Protein AF-A0A382JC89-F1 (afdb_monomer_lite)

Organism: NCBI:txid408172

Radius of gyration: 25.16 Å; chains: 1; bounding box: 51×49×56 Å

pLDDT: mean 79.15, std 16.81, range [54.28, 97.69]

Secondary structure (DSSP, 8-state):
--HHHHHHHHHHHHHHHHHHHHHHHHHHSS---------------SS---IIIIIHHHHHHHTTTTEETTEEGGG---SSHHHHHH--TT-S-S----

Sequence (98 aa):
MDLLQFVLLLRLFHLCLNLFPRTFITLILTGSFTSAIADDKTANDTGKVSYYTQIRPLFQAKCHGCHQPAKDKGDYIMTTFEGLLAGGESEKKAVVPG

Foldseek 3Di:
DDPVVVVVVVVVVVCVVPPVVVVVVVVVVPDPPPDDPDPLPPPDDPPDDDCPNPVLVVCVVPPCVQQDPVHRVQQAHPNDPVSLQCGGVVRDGNDDDD

InterPro domains:
  IPR011429 Cytochrome C, Planctomycete-type [PF07635] (63-98)

Structure (mmCIF, N/CA/C/O backbone):
data_AF-A0A382JC89-F1
#
_entry.id   AF-A0A382JC89-F1
#
loop_
_atom_site.group_PDB
_atom_site.id
_atom_site.type_symbol
_atom_site.label_atom_id
_atom_site.label_alt_id
_atom_site.label_comp_id
_atom_site.label_asym_id
_atom_site.label_entity_id
_atom_site.label_seq_id
_atom_site.pdbx_PDB_ins_code
_atom_site.Cartn_x
_atom_site.Cartn_y
_atom_site.Cartn_z
_atom_sit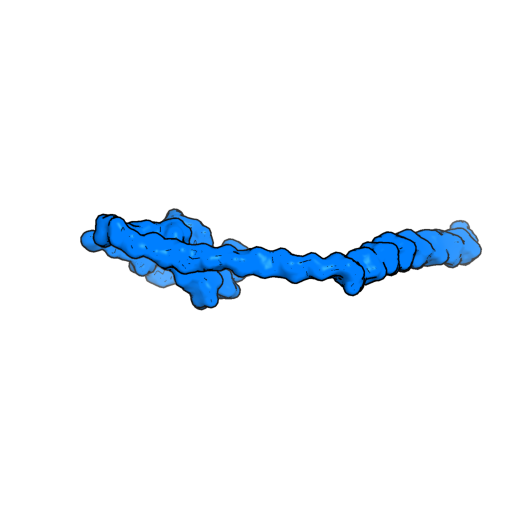e.occupancy
_atom_site.B_iso_or_equiv
_atom_site.auth_seq_id
_atom_site.auth_comp_id
_atom_site.auth_asym_id
_atom_site.auth_atom_id
_atom_site.pdbx_PDB_model_num
ATOM 1 N N . MET A 1 1 ? 31.283 28.970 -36.926 1.00 61.22 1 MET A N 1
ATOM 2 C CA . MET A 1 1 ? 30.781 28.897 -35.535 1.00 61.22 1 MET A CA 1
ATOM 3 C C . MET A 1 1 ? 32.001 28.815 -34.647 1.00 61.22 1 MET A C 1
ATOM 5 O O . MET A 1 1 ? 32.486 27.727 -34.370 1.00 61.22 1 MET A O 1
ATOM 9 N N . ASP A 1 2 ? 32.578 29.971 -34.342 1.00 72.75 2 ASP A N 1
ATOM 10 C CA . ASP A 1 2 ? 33.933 30.042 -33.805 1.00 72.75 2 ASP A CA 1
ATOM 11 C C . ASP A 1 2 ? 33.981 29.707 -32.319 1.00 72.75 2 ASP A C 1
ATOM 13 O O . ASP A 1 2 ? 33.046 29.980 -31.563 1.00 72.75 2 ASP A O 1
ATOM 17 N N . LEU A 1 3 ? 35.105 29.114 -31.917 1.00 72.75 3 LEU A N 1
ATOM 18 C CA . LEU A 1 3 ? 35.382 28.572 -30.586 1.00 72.75 3 LEU A CA 1
ATOM 19 C C . LEU A 1 3 ? 35.035 29.556 -29.452 1.00 72.75 3 LEU A C 1
ATOM 21 O O . LEU A 1 3 ? 34.602 29.150 -28.375 1.00 72.75 3 LEU A O 1
ATOM 25 N N . LEU A 1 4 ? 35.144 30.859 -29.726 1.00 74.06 4 LEU A N 1
ATOM 26 C CA . LEU A 1 4 ? 34.810 31.938 -28.802 1.00 74.06 4 LEU A CA 1
ATOM 27 C C . LEU A 1 4 ? 33.328 31.941 -28.387 1.00 74.06 4 LEU A C 1
ATOM 29 O O . LEU A 1 4 ? 33.017 32.216 -27.229 1.00 74.06 4 LEU A O 1
ATOM 33 N N . GLN A 1 5 ? 32.418 31.571 -29.292 1.00 72.75 5 GLN A N 1
ATOM 34 C CA . GLN A 1 5 ? 30.985 31.550 -29.006 1.00 72.75 5 GLN A CA 1
ATOM 35 C C . GLN A 1 5 ? 30.572 30.316 -28.183 1.00 72.75 5 GLN A C 1
ATOM 37 O O . GLN A 1 5 ? 29.663 30.383 -27.359 1.00 72.75 5 GLN A O 1
ATOM 42 N N . PHE A 1 6 ? 31.305 29.207 -28.318 1.00 75.88 6 PHE A N 1
ATOM 43 C CA . PHE A 1 6 ? 31.102 28.006 -27.502 1.00 75.88 6 PHE A CA 1
ATOM 44 C C . PHE A 1 6 ? 31.560 28.221 -26.050 1.00 75.88 6 PHE A C 1
ATOM 46 O O . PHE A 1 6 ? 30.872 2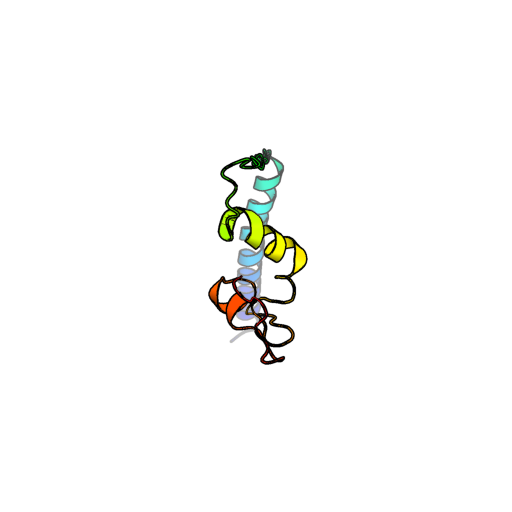7.821 -25.111 1.00 75.88 6 PHE A O 1
ATOM 53 N N . VAL A 1 7 ? 32.686 28.920 -25.847 1.00 73.75 7 VAL A N 1
ATOM 54 C CA . VAL A 1 7 ? 33.178 29.265 -24.501 1.00 73.75 7 VAL A CA 1
ATOM 55 C C . VAL A 1 7 ? 32.254 30.276 -23.813 1.00 73.75 7 VAL A C 1
ATOM 57 O O . VAL A 1 7 ? 32.021 30.155 -22.609 1.00 73.75 7 VAL A O 1
ATOM 60 N N . LEU A 1 8 ? 31.683 31.234 -24.552 1.00 72.06 8 LEU A N 1
ATOM 61 C CA . LEU A 1 8 ? 30.740 32.209 -23.996 1.00 72.06 8 LEU A CA 1
ATOM 62 C C . LEU A 1 8 ? 29.417 31.545 -23.574 1.00 72.06 8 LEU A C 1
ATOM 64 O O . LEU A 1 8 ? 28.942 31.790 -22.465 1.00 72.06 8 LEU A O 1
ATOM 68 N N . LEU A 1 9 ? 28.880 30.630 -24.388 1.00 71.56 9 LEU A N 1
ATOM 69 C CA . LEU A 1 9 ? 27.698 29.828 -24.041 1.00 71.56 9 LEU A CA 1
ATOM 70 C C . LEU A 1 9 ? 27.943 28.911 -22.833 1.00 71.56 9 LEU A C 1
ATOM 72 O O . LEU A 1 9 ? 27.096 28.835 -21.945 1.00 71.56 9 LEU A O 1
ATOM 76 N N . LEU A 1 10 ? 29.118 28.282 -22.734 1.00 69.62 10 LEU A N 1
ATOM 77 C CA . LEU A 1 10 ? 29.473 27.429 -21.595 1.00 69.62 10 LEU A CA 1
ATOM 78 C C . LEU A 1 10 ? 29.656 28.238 -20.295 1.00 69.62 10 LEU A C 1
ATOM 80 O O . LEU A 1 10 ? 29.253 27.786 -19.222 1.00 69.62 10 LEU A O 1
ATOM 84 N N . ARG A 1 11 ? 30.205 29.459 -20.385 1.00 70.56 11 ARG A N 1
ATOM 85 C CA . ARG A 1 11 ? 30.320 30.405 -19.258 1.00 70.56 11 ARG A CA 1
ATOM 86 C C . ARG A 1 11 ? 28.948 30.910 -18.796 1.00 70.56 11 ARG A C 1
ATOM 88 O O . ARG A 1 11 ? 28.730 30.993 -17.591 1.00 70.56 11 ARG A O 1
ATOM 95 N N . LEU A 1 12 ? 28.022 31.185 -19.719 1.00 64.06 12 LEU A N 1
ATOM 96 C CA . LEU A 1 12 ? 26.638 31.576 -19.411 1.00 64.06 12 LEU A CA 1
ATOM 97 C C . LEU A 1 12 ? 25.840 30.425 -18.775 1.00 64.06 12 LEU A C 1
ATOM 99 O O . LEU A 1 12 ? 25.109 30.643 -17.808 1.00 64.06 12 LEU A O 1
ATOM 103 N N . PHE A 1 13 ? 26.047 29.192 -19.243 1.00 63.38 13 PHE A N 1
ATOM 104 C CA . PHE A 1 13 ? 25.430 27.996 -18.666 1.00 63.38 13 PHE A CA 1
ATOM 105 C C . PHE A 1 13 ? 25.937 27.725 -17.238 1.00 63.38 13 PHE A C 1
ATOM 107 O O . PHE A 1 13 ? 25.141 27.489 -16.329 1.00 63.38 13 PHE A O 1
ATOM 114 N N . HIS A 1 14 ? 27.248 27.865 -16.997 1.00 64.94 14 HIS A N 1
ATOM 115 C CA . HIS A 1 14 ? 27.839 27.763 -15.654 1.00 64.94 14 HIS A CA 1
ATOM 116 C C . HIS A 1 14 ? 27.414 28.895 -14.708 1.00 64.94 14 HIS A C 1
ATOM 118 O O . HIS A 1 14 ? 27.325 28.674 -13.500 1.00 64.94 14 HIS A O 1
ATOM 124 N N . LEU A 1 15 ? 27.158 30.100 -15.228 1.00 57.62 15 LEU A N 1
ATOM 125 C CA . LEU A 1 15 ? 26.667 31.227 -14.433 1.00 57.62 15 LEU A CA 1
ATOM 126 C C . LEU A 1 15 ? 25.217 30.988 -13.975 1.00 57.62 15 LEU A C 1
ATOM 128 O O . LEU A 1 15 ? 24.887 31.269 -12.826 1.00 57.62 15 LEU A O 1
ATOM 132 N N . CYS A 1 16 ? 24.382 30.390 -14.831 1.00 56.41 16 CYS A N 1
ATOM 133 C CA . CYS A 1 16 ? 22.990 30.058 -14.520 1.00 56.41 16 CYS A CA 1
ATOM 134 C C . CYS A 1 16 ? 22.867 28.866 -13.545 1.00 56.41 16 CYS A C 1
ATOM 136 O O . CYS A 1 16 ? 22.104 28.940 -12.581 1.00 56.41 16 CYS A O 1
ATOM 138 N N . LEU A 1 17 ? 23.686 27.817 -13.716 1.00 60.59 17 LEU A N 1
ATOM 139 C CA . LEU A 1 17 ? 23.711 26.652 -12.816 1.00 60.59 17 LEU A CA 1
ATOM 140 C C . LEU A 1 17 ? 24.289 26.951 -11.422 1.00 60.59 17 LEU A C 1
ATOM 142 O O . LEU A 1 17 ? 23.941 26.257 -10.474 1.00 60.59 17 LEU A O 1
ATOM 146 N N . ASN A 1 18 ? 25.159 27.959 -11.275 1.00 57.38 18 ASN A N 1
ATOM 147 C CA . ASN A 1 18 ? 25.806 28.279 -9.992 1.00 57.38 18 ASN A CA 1
ATOM 148 C C . ASN A 1 18 ? 25.161 29.438 -9.217 1.00 57.38 18 ASN A C 1
ATOM 150 O O . ASN A 1 18 ? 25.392 29.539 -8.009 1.00 57.38 18 ASN A O 1
ATOM 154 N N . LEU A 1 19 ? 24.376 30.306 -9.868 1.00 55.47 19 LEU A N 1
ATOM 155 C CA . LEU A 1 19 ? 23.739 31.454 -9.208 1.00 55.47 19 LEU A CA 1
ATOM 156 C C . LEU A 1 19 ? 22.399 31.089 -8.543 1.00 55.47 19 LEU A C 1
ATOM 158 O O . LEU A 1 19 ? 22.087 31.624 -7.484 1.00 55.47 19 LEU A O 1
ATOM 162 N N . PHE A 1 20 ? 21.649 30.135 -9.107 1.00 54.47 20 PHE A N 1
ATOM 163 C CA . PHE A 1 20 ? 20.357 29.684 -8.568 1.00 54.47 20 PHE A CA 1
ATOM 164 C C . PHE A 1 20 ? 20.441 28.818 -7.287 1.00 54.47 20 PHE A C 1
ATOM 166 O O . PHE A 1 20 ? 19.655 29.056 -6.371 1.00 54.47 20 PHE A O 1
ATOM 173 N N . PRO A 1 21 ? 21.368 27.844 -7.141 1.00 54.91 21 PRO A N 1
ATOM 174 C CA . PRO A 1 21 ? 21.406 26.997 -5.943 1.00 54.91 21 PRO A CA 1
ATOM 175 C C . PRO A 1 21 ? 22.154 27.633 -4.760 1.00 54.91 21 PRO A C 1
ATOM 177 O O . PRO A 1 21 ? 21.862 27.311 -3.611 1.00 54.91 21 PRO A O 1
ATOM 180 N N . ARG A 1 22 ? 23.103 28.555 -4.999 1.00 54.47 22 ARG A N 1
ATOM 181 C CA . ARG A 1 22 ? 23.914 29.170 -3.926 1.00 54.47 22 ARG A CA 1
ATOM 182 C C . ARG A 1 22 ? 23.123 30.116 -3.024 1.00 54.47 22 ARG A C 1
ATOM 184 O O . ARG A 1 22 ? 23.423 30.194 -1.838 1.00 54.47 22 ARG A O 1
ATOM 191 N N . THR A 1 23 ? 22.128 30.824 -3.552 1.00 54.72 23 THR A N 1
ATOM 192 C CA . THR A 1 23 ? 21.268 31.711 -2.749 1.00 54.72 23 THR A CA 1
ATOM 193 C C . THR A 1 23 ? 20.223 30.925 -1.955 1.00 54.72 23 THR A C 1
ATOM 195 O O . THR A 1 23 ? 19.908 31.302 -0.829 1.00 54.72 23 THR A O 1
ATOM 198 N N . PHE A 1 24 ? 19.754 29.791 -2.485 1.00 57.88 24 PHE A N 1
ATOM 199 C CA . PHE A 1 24 ? 18.803 28.906 -1.806 1.00 57.88 24 PHE A CA 1
ATOM 200 C C . PHE A 1 24 ? 19.441 28.143 -0.629 1.00 57.88 24 PHE A C 1
ATOM 202 O O . PHE A 1 24 ? 18.812 27.971 0.411 1.00 57.88 24 PHE A O 1
ATOM 209 N N . ILE A 1 25 ? 20.715 27.749 -0.752 1.00 57.88 25 ILE A N 1
ATOM 210 C CA . ILE A 1 25 ? 21.460 27.033 0.302 1.00 57.88 25 ILE A CA 1
ATOM 211 C C . ILE A 1 25 ? 21.722 27.918 1.536 1.00 57.88 25 ILE A C 1
ATOM 213 O O . ILE A 1 25 ? 21.666 27.427 2.661 1.00 57.88 25 ILE A O 1
ATOM 217 N N . THR A 1 26 ? 21.947 29.224 1.363 1.00 55.28 26 THR A N 1
ATOM 218 C CA . THR A 1 26 ? 22.217 30.138 2.491 1.00 55.28 26 THR A CA 1
ATOM 219 C C . THR A 1 26 ? 20.953 30.488 3.290 1.00 55.28 26 THR A C 1
ATOM 221 O O . THR A 1 26 ? 21.045 30.766 4.482 1.00 55.28 26 THR A O 1
ATOM 224 N N . LEU A 1 27 ? 19.763 30.421 2.677 1.00 56.22 27 LEU A N 1
ATOM 225 C CA . LEU A 1 27 ? 18.482 30.699 3.345 1.00 56.22 27 LEU A CA 1
ATOM 226 C C . LEU A 1 27 ? 18.047 29.572 4.303 1.00 56.22 27 LEU A C 1
ATOM 228 O O . LEU A 1 27 ? 17.330 29.817 5.268 1.00 56.22 27 LEU A O 1
ATOM 232 N N . ILE A 1 28 ? 18.503 28.339 4.068 1.00 59.28 28 ILE A N 1
ATOM 233 C CA . ILE A 1 28 ? 18.138 27.168 4.882 1.00 59.28 28 ILE A CA 1
ATOM 234 C C . ILE A 1 28 ? 18.890 27.144 6.227 1.00 59.28 28 ILE A C 1
ATOM 236 O O . ILE A 1 28 ? 18.400 26.557 7.186 1.00 59.28 28 ILE A O 1
ATOM 240 N N . LEU A 1 29 ? 20.042 27.818 6.348 1.00 58.16 29 LEU A N 1
ATOM 241 C CA . LEU A 1 29 ? 20.883 27.743 7.553 1.00 58.16 29 LEU A CA 1
ATOM 242 C C . LEU A 1 29 ? 20.375 28.603 8.730 1.00 58.16 29 LEU A C 1
ATOM 244 O O . LEU A 1 29 ? 20.747 28.348 9.871 1.00 58.16 29 LEU A O 1
ATOM 248 N N . THR A 1 30 ? 19.524 29.602 8.480 1.00 60.69 30 THR A N 1
ATOM 249 C CA . THR A 1 30 ? 18.948 30.482 9.521 1.00 60.69 30 THR A CA 1
ATOM 250 C C . THR A 1 30 ? 17.469 30.217 9.807 1.00 60.69 30 THR A C 1
ATOM 252 O O . THR A 1 30 ? 16.915 30.780 10.751 1.00 60.69 30 THR A O 1
ATOM 255 N N . GLY A 1 31 ? 16.818 29.349 9.030 1.00 57.44 31 GLY A N 1
ATOM 256 C CA . GLY A 1 31 ? 15.447 28.923 9.279 1.00 57.44 31 GLY A CA 1
ATOM 257 C C . GLY A 1 31 ? 15.413 27.774 10.278 1.00 57.44 31 GLY A C 1
ATOM 258 O O . GLY A 1 31 ? 15.609 26.623 9.899 1.00 57.44 31 GLY A O 1
ATOM 259 N N . SER A 1 32 ? 15.142 28.066 11.550 1.00 61.16 32 SER A N 1
ATOM 260 C CA . SER A 1 32 ? 14.766 27.051 12.538 1.00 61.16 32 SER A CA 1
ATOM 261 C C . SER A 1 32 ? 13.557 26.265 12.023 1.00 61.16 32 SER A C 1
ATOM 263 O O . SER A 1 32 ? 12.421 26.730 12.102 1.00 61.16 32 SER A O 1
ATOM 265 N N . PHE A 1 33 ? 13.794 25.075 11.468 1.00 65.19 33 PHE A N 1
ATOM 266 C CA . PHE A 1 33 ? 12.740 24.125 11.132 1.00 65.19 33 PHE A CA 1
ATOM 267 C C . PHE A 1 33 ? 12.170 23.564 12.437 1.00 65.19 33 PHE A C 1
ATOM 269 O O . PHE A 1 33 ? 12.608 22.526 12.934 1.00 65.19 33 PHE A O 1
ATOM 276 N N . THR A 1 34 ? 11.189 24.255 13.015 1.00 63.47 34 THR A N 1
ATOM 277 C CA . THR A 1 34 ? 10.355 23.691 14.077 1.00 63.47 34 THR A CA 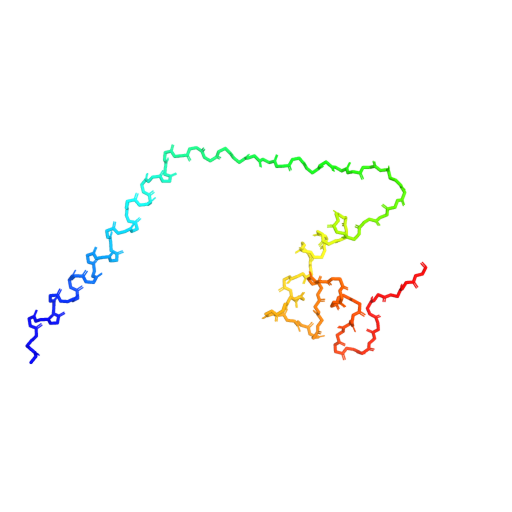1
ATOM 278 C C . THR A 1 34 ? 9.513 22.581 13.451 1.00 63.47 34 THR A C 1
ATOM 280 O O . THR A 1 34 ? 8.453 22.830 12.880 1.00 63.47 34 THR A O 1
ATOM 283 N N . SER A 1 35 ? 10.020 21.348 13.489 1.00 62.34 35 SER A N 1
ATOM 284 C CA . SER A 1 35 ? 9.253 20.171 13.087 1.00 62.34 35 SER A CA 1
ATOM 285 C C . SER A 1 35 ? 8.102 19.992 14.070 1.00 62.34 35 SER A C 1
ATOM 287 O O . SER A 1 35 ? 8.313 19.611 15.220 1.00 62.34 35 SER A O 1
ATOM 289 N N . ALA A 1 36 ? 6.881 20.280 13.627 1.00 63.34 36 ALA A N 1
ATOM 290 C CA . ALA A 1 36 ? 5.688 19.836 14.324 1.00 63.34 36 ALA A CA 1
ATOM 291 C C . ALA A 1 36 ? 5.607 18.312 14.168 1.00 63.34 36 ALA A C 1
ATOM 293 O O . ALA A 1 36 ? 5.212 17.800 13.122 1.00 63.34 36 ALA A O 1
ATOM 294 N N . ILE A 1 37 ? 6.030 17.586 15.202 1.00 64.88 37 ILE A N 1
ATOM 295 C CA . ILE A 1 37 ? 5.654 16.186 15.384 1.00 64.88 37 ILE A CA 1
ATOM 296 C C . ILE A 1 37 ? 4.128 16.146 15.506 1.00 64.88 37 ILE A C 1
ATOM 298 O O . ILE A 1 37 ? 3.557 16.628 16.482 1.00 64.88 37 ILE A O 1
ATOM 302 N N . ALA A 1 38 ? 3.460 15.647 14.468 1.00 60.03 38 ALA A N 1
ATOM 303 C CA . ALA A 1 38 ? 2.054 15.305 14.563 1.00 60.03 38 ALA A CA 1
ATOM 304 C C . ALA A 1 38 ? 1.943 14.138 15.550 1.00 60.03 38 ALA A C 1
ATOM 306 O O . ALA A 1 38 ? 2.469 13.055 15.301 1.00 60.03 38 ALA A O 1
ATOM 307 N N . ASP A 1 39 ? 1.316 14.416 16.690 1.00 54.28 39 ASP A N 1
A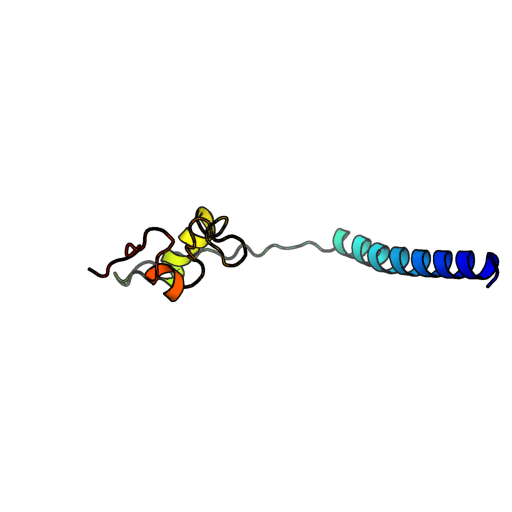TOM 308 C CA . ASP A 1 39 ? 0.880 13.433 17.673 1.00 54.28 39 ASP A CA 1
ATOM 309 C C . ASP A 1 39 ? 0.030 12.378 16.947 1.00 54.28 39 ASP A C 1
ATOM 311 O O . ASP A 1 39 ? -1.026 12.698 16.387 1.00 54.28 39 ASP A O 1
ATOM 315 N N . ASP A 1 40 ? 0.524 11.136 16.889 1.00 61.25 40 ASP A N 1
ATOM 316 C CA . ASP A 1 40 ? -0.263 9.978 16.466 1.00 61.25 40 ASP A CA 1
ATOM 317 C C . ASP A 1 40 ? -1.311 9.747 17.548 1.00 61.25 40 ASP A C 1
ATOM 319 O O . ASP A 1 40 ? -1.133 8.983 18.498 1.00 61.25 40 ASP A O 1
ATOM 323 N N . LYS A 1 41 ? -2.400 10.504 17.439 1.00 59.62 41 LYS A N 1
ATOM 324 C CA . LYS A 1 41 ? -3.556 10.351 18.294 1.00 59.62 41 LYS A CA 1
ATOM 325 C C . LYS A 1 41 ? -4.141 8.991 17.965 1.00 59.62 41 LYS A C 1
ATOM 327 O O . LYS A 1 41 ? -4.927 8.851 17.026 1.00 59.62 41 LYS A O 1
ATOM 332 N N . THR A 1 42 ? -3.721 7.988 18.731 1.00 58.03 42 THR A N 1
ATOM 333 C CA . THR A 1 42 ? -4.284 6.647 18.719 1.00 58.03 42 THR A CA 1
ATOM 334 C C . THR A 1 42 ? -5.783 6.802 18.940 1.00 58.03 42 THR A C 1
ATOM 336 O O . THR A 1 42 ? -6.248 7.042 20.054 1.00 58.03 42 THR A O 1
ATOM 339 N N . ALA A 1 43 ? -6.544 6.747 17.849 1.00 58.12 43 ALA A N 1
ATOM 340 C CA . ALA A 1 43 ? -7.991 6.717 17.885 1.00 58.12 43 ALA A CA 1
ATOM 341 C C . ALA A 1 43 ? -8.383 5.369 18.489 1.00 58.12 43 ALA A C 1
ATOM 343 O O . ALA A 1 43 ? -8.512 4.361 17.793 1.00 58.12 43 ALA A O 1
ATOM 344 N N . ASN A 1 44 ? -8.469 5.347 19.814 1.00 59.94 44 ASN A N 1
ATOM 345 C CA . ASN A 1 44 ? -9.058 4.255 20.549 1.00 59.94 44 ASN A CA 1
ATOM 346 C C . ASN A 1 44 ? -10.586 4.386 20.477 1.00 59.94 44 ASN A C 1
ATOM 348 O O . ASN A 1 44 ? -11.148 5.458 20.689 1.00 59.94 44 ASN A O 1
ATOM 352 N N . ASP A 1 45 ? -11.184 3.238 20.191 1.00 62.44 45 ASP A N 1
ATOM 353 C CA . ASP A 1 45 ? -12.547 2.821 20.482 1.00 62.44 45 ASP A CA 1
ATOM 354 C C . ASP A 1 45 ? -13.710 3.244 19.577 1.00 62.44 45 ASP A C 1
ATOM 356 O O . ASP A 1 45 ? -14.474 4.167 19.843 1.00 62.44 45 ASP A O 1
ATOM 360 N N . THR A 1 46 ? -13.927 2.436 18.538 1.00 57.66 46 THR A N 1
ATOM 361 C CA . THR A 1 46 ? -15.293 2.106 18.085 1.00 57.66 46 THR A CA 1
ATOM 362 C C . THR A 1 46 ? -15.481 0.593 17.898 1.00 57.66 46 THR A C 1
ATOM 364 O O . THR A 1 46 ? -16.396 0.165 17.200 1.00 57.66 46 THR A O 1
ATOM 367 N N . GLY A 1 47 ? -14.571 -0.245 18.413 1.00 73.31 47 GLY A N 1
ATOM 368 C CA . GLY A 1 47 ? -14.467 -1.671 18.051 1.00 73.31 47 GLY A CA 1
ATOM 369 C C . GLY A 1 47 ? -14.203 -1.964 16.558 1.00 73.31 47 GLY A C 1
ATOM 370 O O . GLY A 1 47 ? -13.872 -3.091 16.198 1.00 73.31 47 GLY A O 1
ATOM 371 N N . LYS A 1 48 ? -14.313 -0.968 15.670 1.00 83.50 48 LYS A N 1
ATOM 372 C CA . LYS A 1 48 ? -14.216 -1.122 14.221 1.00 83.50 48 LYS A CA 1
ATOM 373 C C . LYS A 1 48 ? -12.841 -0.700 13.721 1.00 83.50 48 LYS A C 1
ATOM 375 O O . LYS A 1 48 ? -12.439 0.452 13.858 1.00 83.50 48 LYS A O 1
ATOM 380 N N . VAL A 1 49 ? -12.149 -1.634 13.076 1.00 90.06 49 VAL A N 1
ATOM 381 C CA . VAL A 1 49 ? -10.861 -1.372 12.429 1.00 90.06 49 VAL A CA 1
ATOM 382 C C . VAL A 1 49 ? -11.077 -0.650 11.097 1.00 90.06 49 VAL A C 1
ATOM 384 O O . VAL A 1 49 ? -11.922 -1.035 10.284 1.00 90.06 49 VAL A O 1
ATOM 387 N N . SER A 1 50 ? -10.307 0.410 10.863 1.00 92.25 50 SER A N 1
ATOM 388 C CA . SER A 1 50 ? -10.319 1.187 9.624 1.00 92.25 50 SER A CA 1
ATOM 389 C C . SER A 1 50 ? -9.106 0.866 8.759 1.00 92.25 50 SER A C 1
ATOM 391 O O . SER A 1 50 ? -7.955 1.008 9.180 1.00 92.25 50 SER A O 1
ATOM 393 N N . TYR A 1 51 ? -9.360 0.510 7.498 1.00 93.38 51 TYR A N 1
ATOM 394 C CA . TYR A 1 51 ? -8.292 0.276 6.531 1.00 93.38 51 TYR A CA 1
ATOM 395 C C . TYR A 1 51 ? -7.381 1.501 6.365 1.00 93.38 51 TYR A C 1
ATOM 397 O O . TYR A 1 51 ? -6.161 1.378 6.378 1.00 93.38 51 TYR A O 1
ATOM 405 N N . TYR A 1 52 ? -7.954 2.698 6.242 1.00 94.50 52 TYR A N 1
ATOM 406 C CA . TYR A 1 52 ? -7.193 3.887 5.856 1.00 94.50 52 TYR A CA 1
ATOM 407 C C . TYR A 1 52 ? -6.341 4.480 6.974 1.00 94.50 52 TYR A C 1
ATOM 409 O O . TYR A 1 52 ? -5.275 5.028 6.680 1.00 94.50 52 TYR A O 1
ATOM 417 N N . THR A 1 53 ? -6.822 4.402 8.216 1.00 93.94 53 THR A N 1
ATOM 418 C CA . THR A 1 53 ? -6.171 5.027 9.376 1.00 93.94 53 THR A CA 1
ATOM 419 C C . THR A 1 53 ? -5.326 4.044 10.172 1.00 93.94 53 THR A C 1
ATOM 421 O O . THR A 1 53 ? -4.340 4.467 10.755 1.00 93.94 53 THR A O 1
ATOM 424 N N . GLN A 1 54 ? -5.667 2.751 10.179 1.00 94.12 54 GLN A N 1
ATOM 425 C CA . GLN A 1 54 ? -4.959 1.758 10.997 1.00 94.12 54 GLN A CA 1
ATOM 426 C C . GLN A 1 54 ? -4.179 0.741 10.160 1.00 94.12 54 GLN A C 1
ATOM 428 O O . GLN A 1 54 ? -3.042 0.437 10.496 1.00 94.12 54 GLN A O 1
ATOM 433 N N . ILE A 1 55 ? -4.736 0.228 9.056 1.00 94.69 55 ILE A N 1
ATOM 434 C CA . ILE A 1 55 ? -4.087 -0.857 8.292 1.00 94.69 55 ILE A CA 1
ATOM 435 C C . ILE A 1 55 ? -3.071 -0.314 7.278 1.00 94.69 55 ILE A C 1
ATOM 437 O O . ILE A 1 55 ? -1.926 -0.760 7.229 1.00 94.69 55 ILE A O 1
ATOM 441 N N . ARG A 1 56 ? -3.458 0.674 6.467 1.00 96.38 56 ARG A N 1
ATOM 442 C CA . ARG A 1 56 ? -2.621 1.226 5.392 1.00 96.38 56 ARG A CA 1
ATOM 443 C C . ARG A 1 56 ? -1.262 1.760 5.880 1.00 96.38 56 ARG A C 1
ATOM 445 O O . ARG A 1 56 ? -0.283 1.486 5.185 1.00 96.38 56 ARG A O 1
ATOM 452 N N . PRO A 1 57 ? -1.141 2.452 7.034 1.00 96.62 57 PRO A N 1
ATOM 453 C CA . PRO A 1 57 ? 0.166 2.869 7.550 1.00 96.62 57 PRO A CA 1
ATOM 454 C C . PRO A 1 57 ? 1.126 1.699 7.811 1.00 96.62 57 PRO A C 1
ATOM 456 O O . PRO A 1 57 ? 2.333 1.831 7.613 1.00 96.62 57 PRO A O 1
ATOM 459 N N . LEU A 1 58 ? 0.604 0.523 8.179 1.00 96.94 58 LEU A N 1
ATOM 460 C CA . LEU A 1 58 ? 1.418 -0.680 8.375 1.00 96.94 58 LEU A CA 1
ATOM 461 C C . LEU A 1 58 ? 2.002 -1.171 7.044 1.00 96.94 58 LEU A C 1
ATOM 463 O O . LEU A 1 58 ? 3.197 -1.465 6.961 1.00 96.94 58 LEU A O 1
ATOM 467 N N . PHE A 1 59 ? 1.194 -1.188 5.979 1.00 97.31 59 PHE A N 1
ATOM 468 C CA . PHE A 1 59 ? 1.671 -1.537 4.637 1.00 97.31 59 PHE A CA 1
ATOM 469 C C . PHE A 1 59 ? 2.663 -0.511 4.085 1.00 97.31 59 PHE A C 1
ATOM 471 O O . PHE A 1 59 ? 3.658 -0.905 3.476 1.00 97.31 59 PHE A O 1
ATOM 478 N N . GLN A 1 60 ? 2.458 0.779 4.361 1.00 97.38 60 GLN A N 1
ATOM 479 C CA . GLN A 1 60 ? 3.416 1.837 4.019 1.00 97.38 60 GLN A CA 1
ATOM 480 C C . GLN A 1 60 ? 4.772 1.607 4.683 1.00 97.38 60 GLN A C 1
ATOM 482 O O . GLN A 1 60 ? 5.806 1.680 4.020 1.00 97.38 60 GLN A O 1
ATOM 487 N N . ALA A 1 61 ? 4.772 1.262 5.971 1.00 97.69 61 ALA A N 1
ATOM 488 C CA . ALA A 1 61 ? 5.998 1.068 6.730 1.00 97.69 61 ALA A CA 1
ATOM 489 C C . ALA A 1 61 ? 6.764 -0.212 6.355 1.00 97.69 61 ALA A C 1
ATOM 491 O O . ALA A 1 61 ? 7.983 -0.256 6.528 1.00 97.69 61 ALA A O 1
ATOM 492 N N . LYS A 1 62 ? 6.073 -1.271 5.908 1.00 97.69 62 LYS A N 1
ATOM 493 C CA . LYS A 1 62 ? 6.670 -2.618 5.803 1.00 97.69 62 LYS A CA 1
ATOM 494 C C . LYS A 1 62 ? 6.625 -3.256 4.420 1.00 97.69 62 LYS A C 1
ATOM 496 O O . LYS A 1 62 ? 7.460 -4.110 4.140 1.00 97.69 62 LYS A O 1
ATOM 501 N N . CYS A 1 63 ? 5.697 -2.862 3.554 1.00 97.06 63 CYS A N 1
ATOM 502 C CA . CYS A 1 63 ? 5.409 -3.607 2.327 1.00 97.06 63 CYS A CA 1
ATOM 503 C C . CYS A 1 63 ? 5.587 -2.769 1.058 1.00 97.06 63 CYS A C 1
ATOM 505 O O . CYS A 1 63 ? 6.136 -3.260 0.070 1.00 97.06 63 CYS A O 1
ATOM 507 N N . HIS A 1 64 ? 5.196 -1.491 1.079 1.00 96.75 64 HIS A N 1
ATOM 508 C CA . HIS A 1 64 ? 5.228 -0.623 -0.107 1.00 96.75 64 HIS A CA 1
ATOM 509 C C . HIS A 1 64 ? 6.626 -0.454 -0.704 1.00 96.75 64 HIS A C 1
ATOM 511 O O . HIS A 1 64 ? 6.729 -0.186 -1.887 1.00 96.75 64 HIS A O 1
ATOM 517 N N . GLY A 1 65 ? 7.712 -0.690 0.038 1.00 96.94 65 GLY A N 1
ATOM 518 C CA . GLY A 1 65 ? 9.062 -0.661 -0.541 1.00 96.94 65 GLY A CA 1
ATOM 519 C C . GLY A 1 65 ? 9.276 -1.647 -1.705 1.00 96.94 65 GLY A C 1
ATOM 520 O O . GLY A 1 65 ? 10.097 -1.385 -2.586 1.00 96.94 65 GLY A O 1
ATOM 521 N N . CYS A 1 66 ? 8.548 -2.771 -1.721 1.00 97.69 66 CYS A N 1
ATOM 522 C CA . CYS A 1 66 ? 8.605 -3.781 -2.788 1.00 97.69 66 CYS A CA 1
ATOM 523 C C . CYS A 1 66 ? 7.252 -4.093 -3.448 1.00 97.69 66 CYS A C 1
ATOM 525 O O . CYS A 1 66 ? 7.252 -4.840 -4.419 1.00 97.69 66 CYS A O 1
ATOM 527 N N . HIS A 1 67 ? 6.141 -3.575 -2.920 1.00 97.44 67 HIS A N 1
ATOM 528 C CA . HIS A 1 67 ? 4.780 -3.800 -3.422 1.00 97.44 67 HIS A CA 1
ATOM 529 C C . HIS A 1 67 ? 4.109 -2.471 -3.763 1.00 97.44 67 HIS A C 1
ATOM 531 O O . HIS A 1 67 ? 3.127 -2.056 -3.134 1.00 97.44 67 HIS A O 1
ATOM 537 N N . GLN A 1 68 ? 4.703 -1.771 -4.722 1.00 96.31 68 GLN A N 1
ATOM 538 C CA . GLN A 1 68 ? 4.263 -0.466 -5.203 1.00 96.31 68 GLN A CA 1
ATOM 539 C C . GLN A 1 68 ? 4.313 -0.419 -6.744 1.00 96.31 68 GLN A C 1
ATOM 541 O O . GLN A 1 68 ? 5.040 -1.210 -7.330 1.00 96.31 68 GLN A O 1
ATOM 546 N N . PRO A 1 69 ? 3.589 0.489 -7.427 1.00 95.12 69 PRO A N 1
ATOM 547 C CA . PRO A 1 69 ? 3.417 0.434 -8.890 1.00 95.12 69 PRO A CA 1
ATOM 548 C C . PRO A 1 69 ? 4.692 0.497 -9.748 1.00 95.12 69 PRO A C 1
ATOM 550 O O . PRO A 1 69 ? 4.732 -0.044 -10.840 1.00 95.12 69 PRO A O 1
ATOM 553 N N . ALA A 1 70 ? 5.736 1.172 -9.284 1.00 95.69 70 ALA A N 1
ATOM 554 C CA . ALA A 1 70 ? 7.049 1.246 -9.921 1.00 95.69 70 ALA A CA 1
ATOM 555 C C . ALA A 1 70 ? 8.010 0.107 -9.510 1.00 95.69 70 ALA A C 1
ATOM 557 O O . ALA A 1 70 ? 9.131 0.046 -10.015 1.00 95.69 70 ALA A O 1
ATOM 558 N N . LYS A 1 71 ? 7.634 -0.742 -8.546 1.00 95.56 71 LYS A N 1
ATOM 559 C CA . LYS A 1 71 ? 8.374 -1.938 -8.118 1.00 95.56 71 LYS A CA 1
ATOM 560 C C . LYS A 1 71 ? 7.398 -2.868 -7.414 1.00 95.56 71 LYS A C 1
ATOM 562 O O . LYS A 1 71 ? 7.200 -2.763 -6.201 1.00 95.56 71 LYS A O 1
ATOM 567 N N . ASP A 1 72 ? 6.807 -3.740 -8.203 1.00 94.88 72 ASP A N 1
ATOM 568 C CA . ASP A 1 72 ? 5.705 -4.639 -7.895 1.00 94.88 72 ASP A CA 1
ATOM 569 C C . ASP A 1 72 ? 6.211 -6.078 -7.867 1.00 94.88 72 ASP A C 1
ATOM 571 O O . ASP A 1 72 ? 5.910 -6.896 -8.727 1.00 94.88 72 ASP A O 1
ATOM 575 N N . LYS A 1 73 ? 7.029 -6.409 -6.861 1.00 95.94 73 LYS A N 1
ATOM 576 C CA . LYS A 1 73 ? 7.539 -7.779 -6.743 1.00 95.94 73 LYS A CA 1
ATOM 577 C C . LYS A 1 73 ? 6.373 -8.770 -6.690 1.00 95.94 73 LYS A C 1
ATOM 579 O O . LYS A 1 73 ? 5.499 -8.642 -5.832 1.00 95.94 73 LYS A O 1
ATOM 584 N N . GLY A 1 74 ? 6.407 -9.756 -7.582 1.00 95.88 74 GLY A N 1
ATOM 585 C CA . GLY A 1 74 ? 5.353 -10.757 -7.730 1.00 95.88 74 GLY A CA 1
ATOM 586 C C . GLY A 1 74 ? 4.012 -10.160 -8.155 1.00 95.88 74 GLY A C 1
ATOM 587 O O . GLY A 1 74 ? 2.976 -10.614 -7.674 1.00 95.88 74 GLY A O 1
ATOM 588 N N . ASP A 1 75 ? 4.038 -9.102 -8.969 1.00 96.25 75 ASP A N 1
ATOM 589 C CA . ASP A 1 75 ? 2.884 -8.410 -9.556 1.00 96.25 75 ASP A CA 1
ATOM 590 C C . ASP A 1 75 ? 1.825 -7.968 -8.532 1.00 96.25 75 ASP A C 1
ATOM 592 O O . ASP A 1 75 ? 0.639 -7.860 -8.837 1.00 96.25 75 ASP A O 1
ATOM 596 N N . TYR A 1 76 ? 2.240 -7.729 -7.282 1.00 97.12 76 TYR A N 1
ATOM 597 C CA . TYR A 1 76 ? 1.320 -7.437 -6.187 1.00 97.12 76 TYR A CA 1
ATOM 598 C C . TYR A 1 76 ? 1.430 -5.990 -5.702 1.00 97.12 76 TYR A C 1
ATOM 600 O O . TYR A 1 76 ? 2.467 -5.560 -5.183 1.00 97.12 76 TYR A O 1
ATOM 608 N N . ILE A 1 77 ? 0.325 -5.249 -5.822 1.00 97.06 77 ILE A N 1
ATOM 609 C CA . ILE A 1 77 ? 0.222 -3.826 -5.482 1.00 97.06 77 ILE A CA 1
ATOM 610 C C . ILE A 1 77 ? -0.533 -3.641 -4.165 1.00 97.06 77 ILE A C 1
ATOM 612 O O . ILE A 1 77 ? -1.742 -3.825 -4.103 1.00 97.06 77 ILE A O 1
ATOM 616 N N . MET A 1 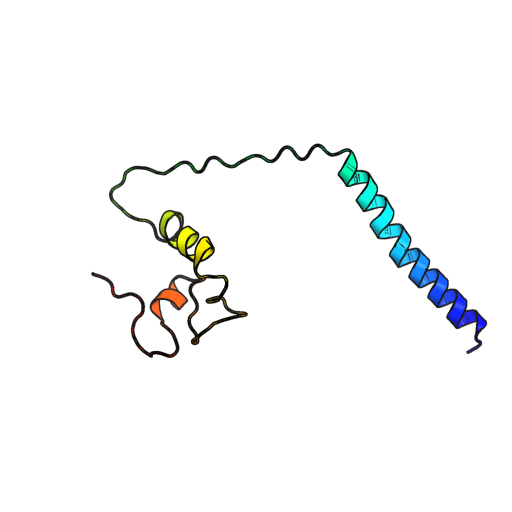78 ? 0.153 -3.182 -3.116 1.00 97.06 78 MET A N 1
ATOM 617 C CA . MET A 1 78 ? -0.463 -2.957 -1.795 1.00 97.06 78 MET A CA 1
ATOM 618 C C . MET A 1 78 ? -0.759 -1.480 -1.490 1.00 97.06 78 MET A C 1
ATOM 620 O O . MET A 1 78 ? -1.168 -1.135 -0.378 1.00 97.06 78 MET A O 1
ATOM 624 N N . THR A 1 79 ? -0.497 -0.571 -2.429 1.00 96.50 79 THR A N 1
ATOM 625 C CA . THR A 1 79 ? -0.650 0.880 -2.216 1.00 96.50 79 THR A CA 1
ATOM 626 C C . THR A 1 79 ? -2.097 1.357 -2.339 1.00 96.50 79 THR A C 1
ATOM 628 O O . THR A 1 79 ? -2.433 2.429 -1.830 1.00 96.50 79 THR A O 1
ATOM 631 N N . THR A 1 80 ? -2.970 0.553 -2.951 1.00 94.94 80 THR A N 1
ATOM 632 C CA . THR A 1 80 ? -4.407 0.810 -3.101 1.00 94.94 80 THR A CA 1
ATOM 633 C C . THR A 1 80 ? -5.218 -0.335 -2.495 1.00 94.94 80 THR A C 1
ATOM 635 O O . THR A 1 80 ? -4.737 -1.458 -2.376 1.00 94.94 80 THR A O 1
ATOM 638 N N . PHE A 1 81 ? -6.455 -0.051 -2.074 1.00 94.56 81 PHE A N 1
ATOM 639 C CA . PHE A 1 81 ? -7.338 -1.088 -1.525 1.00 94.56 81 PHE A CA 1
ATOM 640 C C . PHE A 1 81 ? -7.715 -2.132 -2.585 1.00 94.56 81 PHE A C 1
ATOM 642 O O . PHE A 1 81 ? -7.742 -3.319 -2.295 1.00 94.56 81 PHE A O 1
ATOM 649 N N . GLU A 1 82 ? -7.950 -1.698 -3.823 1.00 94.12 82 GLU A N 1
ATOM 650 C CA . GLU A 1 82 ? -8.261 -2.588 -4.944 1.00 94.12 82 GLU A CA 1
ATOM 651 C C . GLU A 1 82 ? -7.092 -3.521 -5.283 1.00 94.12 82 GLU A C 1
ATOM 653 O O . GLU A 1 82 ? -7.288 -4.731 -5.364 1.00 94.12 82 GLU A O 1
ATOM 658 N N . GLY A 1 83 ? -5.868 -2.989 -5.391 1.00 94.44 83 GLY A N 1
ATOM 659 C CA . GLY A 1 83 ? -4.677 -3.798 -5.665 1.00 94.44 83 GLY A CA 1
ATOM 660 C C . GLY A 1 83 ? -4.414 -4.839 -4.575 1.00 94.44 83 GLY A C 1
ATOM 661 O O . GLY A 1 83 ? -4.090 -5.986 -4.876 1.00 94.44 83 GLY A O 1
ATOM 662 N N . LEU A 1 84 ? -4.654 -4.474 -3.311 1.00 95.12 84 LEU A N 1
ATOM 663 C CA . LEU A 1 84 ? -4.551 -5.394 -2.179 1.00 95.12 84 LEU A CA 1
ATOM 664 C C . LEU A 1 84 ? -5.502 -6.598 -2.326 1.00 95.12 84 LEU A C 1
ATOM 666 O O . LEU A 1 84 ? -5.147 -7.717 -1.963 1.00 95.12 84 LEU A O 1
ATOM 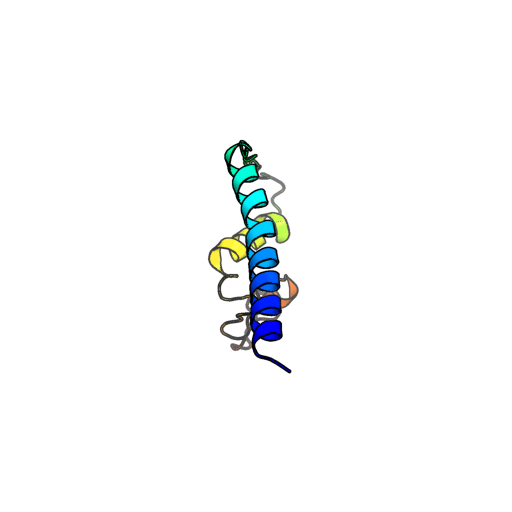670 N N . LEU A 1 85 ? -6.712 -6.380 -2.852 1.00 94.31 85 LEU A N 1
ATOM 671 C CA . LEU A 1 85 ? -7.701 -7.442 -3.055 1.00 94.31 85 LEU A CA 1
ATOM 672 C C . LEU A 1 85 ? -7.447 -8.266 -4.323 1.00 94.31 85 LEU A C 1
ATOM 674 O O . LEU A 1 85 ? -7.785 -9.451 -4.341 1.00 94.31 85 LEU A O 1
ATOM 678 N N . ALA A 1 86 ? -6.865 -7.660 -5.360 1.00 93.75 86 ALA A N 1
ATOM 679 C CA . ALA A 1 86 ? -6.573 -8.319 -6.632 1.00 93.75 86 ALA A CA 1
ATOM 680 C C . ALA A 1 86 ? -5.580 -9.487 -6.484 1.00 93.75 86 ALA A C 1
ATOM 682 O O . ALA A 1 86 ? -5.713 -10.493 -7.178 1.00 93.75 86 ALA A O 1
ATOM 683 N N . GLY A 1 87 ? -4.637 -9.388 -5.541 1.00 93.06 87 GLY A N 1
ATOM 684 C CA . GLY A 1 87 ? -3.546 -10.354 -5.401 1.00 93.06 87 GLY A CA 1
ATOM 685 C C . GLY A 1 87 ? -2.412 -10.083 -6.394 1.00 93.06 87 GLY A C 1
ATOM 686 O O . GLY A 1 87 ? -2.318 -8.992 -6.947 1.00 93.06 87 GLY A O 1
ATOM 687 N N . GLY A 1 88 ? -1.524 -11.059 -6.572 1.00 95.31 88 GLY A N 1
ATOM 688 C CA . GLY A 1 88 ? -0.370 -10.961 -7.475 1.00 95.31 88 GLY A CA 1
ATOM 689 C C . GLY A 1 88 ? -0.134 -12.254 -8.249 1.00 95.31 88 GLY A C 1
ATOM 690 O O . GLY A 1 88 ? -1.059 -13.047 -8.422 1.00 95.31 88 GLY A O 1
ATOM 691 N N . GLU A 1 89 ? 1.118 -12.514 -8.624 1.00 96.62 89 GLU A N 1
ATOM 692 C CA . GLU A 1 89 ? 1.554 -13.618 -9.502 1.00 96.62 89 GLU A CA 1
ATOM 693 C C . GLU A 1 89 ? 1.067 -15.014 -9.074 1.00 96.62 89 GLU A C 1
ATOM 695 O O . GLU A 1 89 ? 0.962 -15.924 -9.886 1.00 96.62 89 GLU A O 1
ATOM 700 N N . SER A 1 90 ? 0.768 -15.202 -7.783 1.00 94.00 90 SER A N 1
ATOM 701 C CA . SER A 1 90 ? 0.309 -16.489 -7.250 1.00 94.00 90 SER A CA 1
ATOM 702 C C . SER A 1 90 ? -1.121 -16.865 -7.650 1.00 94.00 90 SER A C 1
ATOM 704 O O . SER A 1 90 ? -1.547 -17.974 -7.330 1.00 94.00 90 SER A O 1
ATOM 706 N N . GLU A 1 91 ? -1.879 -15.933 -8.240 1.00 90.25 91 GLU A N 1
ATOM 707 C CA . GLU A 1 91 ? -3.306 -16.057 -8.592 1.00 90.25 91 GLU A CA 1
ATOM 708 C C . GLU A 1 91 ? -4.241 -16.353 -7.401 1.00 90.25 91 GLU A C 1
ATOM 710 O O . GLU A 1 91 ? -5.445 -16.572 -7.552 1.00 90.25 91 GLU A O 1
ATOM 715 N N . LYS A 1 92 ? -3.709 -16.338 -6.175 1.00 93.12 92 LYS A N 1
ATOM 716 C CA . LYS A 1 92 ? -4.474 -16.522 -4.943 1.00 93.12 92 LYS A CA 1
ATOM 717 C C . LYS A 1 92 ? -4.958 -15.177 -4.424 1.00 93.12 92 LYS A C 1
ATOM 719 O O . LYS A 1 92 ? -4.237 -14.180 -4.456 1.00 93.12 92 LYS A O 1
ATOM 724 N N . LYS A 1 93 ? -6.158 -15.178 -3.838 1.00 92.31 93 LYS A N 1
ATOM 725 C CA . LYS A 1 93 ? -6.657 -14.029 -3.076 1.00 92.31 93 LYS A CA 1
ATOM 726 C C . LYS A 1 93 ? -5.724 -13.764 -1.899 1.00 92.31 93 LYS A C 1
ATOM 728 O O . LYS A 1 93 ? -5.581 -14.617 -1.025 1.00 92.31 93 LYS A O 1
ATOM 733 N N . ALA A 1 94 ? -5.124 -12.579 -1.867 1.00 92.31 94 ALA A N 1
ATOM 734 C CA . ALA A 1 94 ? -4.250 -12.177 -0.770 1.00 92.31 94 ALA A CA 1
ATOM 735 C C . ALA A 1 94 ? -5.035 -11.793 0.495 1.00 92.31 94 ALA A C 1
ATOM 737 O O . ALA A 1 94 ? -4.535 -11.945 1.608 1.00 92.31 94 ALA A O 1
ATOM 738 N N . VAL A 1 95 ? -6.278 -11.333 0.327 1.00 93.69 95 VAL A N 1
ATOM 739 C CA . VAL A 1 95 ? -7.204 -11.010 1.415 1.00 93.69 95 VAL A CA 1
ATOM 740 C C . VAL A 1 95 ? -8.566 -11.629 1.108 1.00 93.69 95 VAL A C 1
ATOM 742 O O . VAL A 1 95 ? -9.106 -11.463 0.014 1.00 93.69 95 VAL A O 1
ATOM 745 N N . VAL A 1 96 ? -9.132 -12.339 2.083 1.00 92.25 96 VAL A N 1
ATOM 746 C CA . VAL A 1 96 ? -10.471 -12.937 2.005 1.00 92.25 96 VAL A CA 1
ATOM 747 C C . VAL A 1 96 ? -11.327 -12.324 3.119 1.00 92.25 96 VAL A C 1
ATOM 749 O O . VAL A 1 96 ? -10.917 -12.402 4.276 1.00 92.25 96 VAL A O 1
ATOM 752 N N . PRO A 1 97 ? -12.474 -11.691 2.805 1.00 89.31 97 PRO A N 1
ATOM 753 C CA . PRO A 1 97 ? -13.413 -11.220 3.823 1.00 89.31 97 PRO A CA 1
ATOM 754 C C . PRO A 1 97 ? -13.941 -12.384 4.670 1.00 89.31 97 PRO A C 1
ATOM 756 O O . PRO A 1 97 ? -14.226 -13.450 4.120 1.00 89.31 97 PRO A O 1
ATOM 759 N N . GLY A 1 98 ? -14.089 -12.167 5.978 1.00 84.50 98 GLY A N 1
ATOM 760 C CA . GLY A 1 98 ? -14.591 -13.145 6.946 1.00 84.50 98 GLY A CA 1
ATOM 761 C C . GLY A 1 98 ? -15.542 -12.513 7.944 1.00 84.50 98 GLY A C 1
ATOM 762 O O . GLY A 1 98 ? -15.396 -11.292 8.184 1.00 84.50 98 GLY A O 1
#